Protein AF-A0A2E1ER95-F1 (afdb_monomer)

Secondary structure (DSSP, 8-state):
-EEEEPPPGGG--TTSPPPPSSSS-SEEEE-SSEEEEEEEEETTEEEEEEEEEETTEEEEEEEEEE-GGG-

Sequence (71 aa):
MILSLSCDNDLCDPENFPDSPLNMPHHVDYGDDYVRYTYVCINGYNEVWNYEIVNGCWETYVLTEYNYLCE

pLDDT: mean 87.99, std 12.89, range [52.06, 98.0]

Mean predicted aligned error: 5.36 Å

Foldseek 3Di:
DKDKDDDDPVQLALVDDDDDPDPDFPDWDDDSFKIWGWHDLPVQKIKIWIWGQDPRGTIIIIDIDGHPVSD

Solvent-accessible surface area (backbone atoms only — not comparable to full-atom values): 4270 Å² total; per-residue (Å²): 102,82,52,78,57,86,76,64,83,83,37,56,43,75,91,54,81,80,76,76,93,62,84,81,58,74,42,76,49,81,57,98,58,36,42,35,42,31,37,72,52,59,96,40,19,32,37,37,41,38,35,35,60,54,98,64,23,46,41,39,38,40,43,58,44,82,37,88,79,58,114

Structure (mmCIF, N/CA/C/O backbone):
data_AF-A0A2E1ER95-F1
#
_entry.id   AF-A0A2E1ER95-F1
#
loop_
_atom_site.group_PDB
_atom_site.id
_atom_site.type_symbol
_atom_site.label_atom_id
_atom_site.label_alt_id
_atom_site.label_comp_id
_atom_site.label_asym_id
_atom_site.label_entity_id
_atom_site.label_seq_id
_atom_site.pdbx_PDB_ins_code
_atom_site.Cartn_x
_atom_site.Cartn_y
_atom_site.Cartn_z
_atom_site.occupancy
_atom_site.B_iso_or_equiv
_atom_site.auth_seq_id
_atom_site.auth_comp_id
_atom_site.auth_asym_id
_atom_site.auth_atom_id
_atom_site.pdbx_PDB_model_num
ATOM 1 N N . MET A 1 1 ? 12.393 2.644 0.370 1.00 57.91 1 MET A N 1
ATOM 2 C CA . MET A 1 1 ? 12.312 3.650 1.458 1.00 57.91 1 MET A CA 1
ATOM 3 C C . MET A 1 1 ? 10.890 3.592 1.992 1.00 57.91 1 MET A C 1
ATOM 5 O O . MET A 1 1 ? 10.007 3.422 1.168 1.00 57.91 1 MET A O 1
ATOM 9 N N . ILE A 1 2 ? 10.679 3.636 3.309 1.00 63.12 2 ILE A N 1
ATOM 10 C CA . ILE A 1 2 ? 9.339 3.605 3.921 1.00 63.12 2 ILE A CA 1
ATOM 11 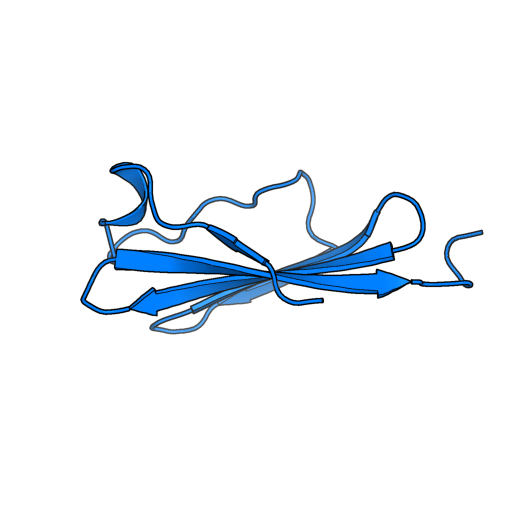C C . ILE A 1 2 ? 9.089 5.002 4.490 1.00 63.12 2 ILE A C 1
ATOM 13 O O . ILE A 1 2 ? 9.901 5.478 5.283 1.00 63.12 2 ILE A O 1
ATOM 17 N N . LEU A 1 3 ? 8.025 5.666 4.043 1.00 61.62 3 LEU A N 1
ATOM 18 C CA . LEU A 1 3 ? 7.595 6.970 4.548 1.00 61.62 3 LEU A CA 1
ATOM 19 C C . LEU A 1 3 ? 6.254 6.783 5.263 1.00 61.62 3 LEU A C 1
ATOM 21 O O . LEU A 1 3 ? 5.315 6.295 4.640 1.00 61.62 3 LEU A O 1
ATOM 25 N N . SER A 1 4 ? 6.182 7.147 6.541 1.00 56.78 4 SER A N 1
ATOM 26 C CA . SER A 1 4 ? 4.966 7.070 7.362 1.00 56.78 4 SER A CA 1
ATOM 27 C C . SER A 1 4 ? 4.363 8.468 7.513 1.00 56.78 4 SER A C 1
ATOM 29 O O . SER A 1 4 ? 5.084 9.396 7.888 1.00 56.78 4 SER A O 1
ATOM 31 N N . LEU A 1 5 ? 3.070 8.630 7.224 1.00 58.97 5 LEU A N 1
ATOM 32 C CA . LEU A 1 5 ? 2.333 9.884 7.432 1.00 58.97 5 LEU A CA 1
ATOM 33 C C . LEU A 1 5 ? 1.291 9.677 8.540 1.00 58.97 5 LEU A C 1
ATOM 35 O O . LEU A 1 5 ? 0.391 8.866 8.362 1.00 58.97 5 LEU A O 1
ATOM 39 N N . SER A 1 6 ? 1.412 10.405 9.658 1.00 52.06 6 SER A N 1
ATOM 40 C CA . SER A 1 6 ? 0.433 10.376 10.760 1.00 52.06 6 SER A CA 1
ATOM 41 C C . SER A 1 6 ? -0.717 11.369 10.524 1.00 52.06 6 SER A C 1
ATOM 43 O O . SER A 1 6 ? -0.467 12.494 10.089 1.00 52.06 6 SER A O 1
ATOM 45 N N . CYS A 1 7 ? -1.934 10.949 10.871 1.00 56.81 7 CYS A N 1
ATOM 46 C CA . CYS A 1 7 ? -3.223 11.308 10.263 1.00 56.81 7 CYS A CA 1
ATOM 47 C C . CYS A 1 7 ? -3.805 12.729 10.447 1.00 56.81 7 CYS A C 1
ATOM 49 O O . CYS A 1 7 ? -3.733 13.329 11.520 1.00 56.81 7 CYS A O 1
ATOM 51 N N . ASP A 1 8 ? -4.513 13.175 9.397 1.00 55.91 8 ASP A N 1
ATOM 52 C CA . ASP A 1 8 ? -5.662 14.101 9.425 1.00 55.91 8 ASP A CA 1
ATOM 53 C C . ASP A 1 8 ? -6.921 13.361 9.945 1.00 55.91 8 ASP A C 1
ATOM 55 O O . ASP A 1 8 ? -7.034 12.145 9.786 1.00 55.91 8 ASP A O 1
ATOM 59 N N . ASN A 1 9 ? -7.883 14.068 10.556 1.00 59.59 9 ASN A N 1
ATOM 60 C CA . ASN A 1 9 ? -9.040 13.477 11.269 1.00 59.59 9 ASN A CA 1
ATOM 61 C C . ASN A 1 9 ? -9.906 12.490 10.450 1.00 59.59 9 ASN A C 1
ATOM 63 O O . ASN A 1 9 ? -10.590 11.659 11.046 1.00 59.59 9 ASN A O 1
ATOM 67 N N . ASP A 1 10 ? -9.882 12.564 9.117 1.00 64.19 10 ASP A N 1
ATOM 68 C CA . ASP A 1 10 ? -10.731 11.756 8.227 1.00 64.19 10 ASP A CA 1
ATOM 69 C C . ASP A 1 10 ? -10.308 10.276 8.146 1.00 64.19 10 ASP A C 1
ATOM 71 O O . ASP A 1 10 ? -11.077 9.435 7.690 1.00 64.19 10 ASP A O 1
ATOM 75 N N . LEU A 1 11 ? -9.108 9.928 8.627 1.00 71.81 11 LEU A N 1
ATOM 76 C CA . LEU A 1 11 ? -8.597 8.551 8.636 1.00 71.81 11 LEU A CA 1
ATOM 77 C C . LEU A 1 11 ? -8.886 7.792 9.943 1.00 71.81 11 LEU A C 1
ATOM 79 O O . LEU A 1 11 ? -8.526 6.627 10.070 1.00 71.81 11 LEU A O 1
ATOM 83 N N . CYS A 1 12 ? -9.566 8.406 10.912 1.00 81.50 12 CYS A N 1
ATOM 84 C CA . CYS A 1 12 ? -9.986 7.743 12.154 1.00 81.50 12 CYS A CA 1
ATOM 85 C C . CYS A 1 12 ? -11.410 7.160 12.091 1.00 81.50 12 CYS A C 1
ATOM 87 O O . CYS A 1 12 ? -12.059 6.988 13.123 1.00 81.50 12 CYS A O 1
ATOM 89 N N . ASP A 1 13 ? -11.891 6.859 10.884 1.00 82.81 13 ASP A N 1
ATOM 90 C CA . ASP A 1 13 ? -13.127 6.120 10.643 1.00 82.81 13 ASP A CA 1
ATOM 91 C C . ASP A 1 13 ? -12.809 4.714 10.095 1.00 82.81 13 ASP A C 1
ATOM 93 O O . ASP A 1 13 ? -12.659 4.535 8.884 1.00 82.81 13 ASP A O 1
ATOM 97 N N . PRO A 1 14 ? -12.673 3.696 10.964 1.00 79.88 14 PRO A N 1
ATOM 98 C CA . PRO A 1 14 ? -12.330 2.342 10.540 1.00 79.88 14 PRO A CA 1
ATOM 99 C C . PRO A 1 14 ? -13.456 1.642 9.762 1.00 79.88 14 PRO A C 1
ATOM 101 O O . PRO A 1 14 ? -13.213 0.585 9.186 1.00 79.88 14 PRO A O 1
ATOM 104 N N . GLU A 1 15 ? -14.679 2.190 9.736 1.00 85.44 15 GLU A N 1
ATOM 105 C CA . GLU A 1 15 ? -15.797 1.590 8.994 1.00 85.44 15 GLU A CA 1
ATOM 106 C C . GLU A 1 15 ? -15.724 1.877 7.488 1.00 85.44 15 GLU A C 1
ATOM 108 O O . GLU A 1 15 ? -16.344 1.165 6.694 1.00 85.44 15 GLU A O 1
ATOM 113 N N . ASN A 1 16 ? -14.950 2.889 7.086 1.00 89.00 16 ASN A N 1
ATOM 114 C CA . ASN A 1 16 ? -14.769 3.278 5.695 1.00 89.00 16 ASN A CA 1
ATOM 115 C C . ASN A 1 16 ? -13.306 3.114 5.275 1.00 89.00 16 ASN A C 1
ATOM 117 O O . ASN A 1 16 ? -12.391 3.606 5.932 1.00 89.00 16 ASN A O 1
ATOM 121 N N . PHE A 1 17 ? -13.081 2.432 4.151 1.00 91.00 17 PHE A N 1
ATOM 122 C CA . PHE A 1 17 ? -11.740 2.325 3.582 1.00 91.00 17 PHE A CA 1
ATOM 123 C C . P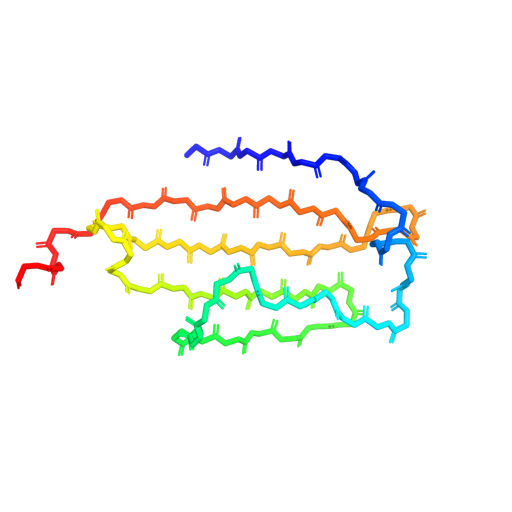HE A 1 17 ? -11.249 3.700 3.103 1.00 91.00 17 PHE A C 1
ATOM 125 O O . PHE A 1 17 ? -12.018 4.413 2.454 1.00 91.00 17 PHE A O 1
ATOM 132 N N . PRO A 1 18 ? -9.973 4.051 3.344 1.00 91.38 18 PRO A N 1
ATOM 133 C CA . PRO A 1 18 ? -9.366 5.254 2.795 1.00 91.38 18 PRO A CA 1
ATOM 134 C C . PRO A 1 18 ? -9.443 5.275 1.274 1.00 91.38 18 PRO A C 1
ATOM 136 O O . PRO A 1 18 ? -9.244 4.246 0.619 1.00 91.38 18 PRO A O 1
ATOM 139 N N . ASP A 1 19 ? -9.673 6.458 0.714 1.00 91.31 19 ASP A N 1
ATOM 140 C CA . ASP A 1 19 ? -9.669 6.654 -0.728 1.00 91.31 19 ASP A CA 1
ATOM 141 C C . ASP A 1 19 ? -8.292 6.385 -1.345 1.00 91.31 19 ASP A C 1
ATOM 143 O O . ASP A 1 19 ? -7.233 6.552 -0.735 1.00 91.31 19 ASP A O 1
ATOM 147 N N . SER A 1 20 ? -8.326 6.005 -2.619 1.00 92.69 20 SER A N 1
ATOM 148 C CA . SER A 1 20 ? -7.143 5.848 -3.456 1.00 92.69 20 SER A CA 1
ATOM 149 C C . SER A 1 20 ? -6.372 7.181 -3.550 1.00 92.69 20 SER A C 1
ATOM 151 O O . SER A 1 20 ? -6.940 8.168 -4.022 1.00 92.69 20 SER A O 1
ATOM 153 N N . PRO A 1 21 ? -5.082 7.240 -3.165 1.00 90.12 21 PRO A N 1
ATOM 154 C CA . PRO A 1 21 ? -4.313 8.492 -3.128 1.00 90.12 21 PRO A CA 1
ATOM 155 C C . PRO A 1 21 ? -4.013 9.072 -4.516 1.00 90.12 21 PRO A C 1
ATOM 157 O O . PRO A 1 21 ? -3.787 10.274 -4.660 1.00 90.12 21 PRO A O 1
ATOM 160 N N . LEU A 1 22 ? -4.009 8.225 -5.548 1.00 90.44 22 LEU A N 1
ATOM 161 C CA . LEU A 1 22 ? -3.885 8.613 -6.948 1.00 90.44 22 LEU A CA 1
ATOM 162 C C . LEU A 1 22 ? -5.056 8.034 -7.748 1.00 90.44 22 LEU A C 1
ATOM 164 O O . LEU A 1 22 ? -5.776 7.135 -7.307 1.00 90.44 22 LEU A O 1
ATOM 168 N N . ASN A 1 23 ? -5.221 8.529 -8.971 1.00 88.56 23 ASN A N 1
ATOM 169 C CA . ASN A 1 23 ? -6.233 8.021 -9.888 1.00 88.56 23 ASN A CA 1
ATOM 170 C C . ASN A 1 23 ? -5.814 6.668 -10.481 1.00 88.56 23 ASN A C 1
ATOM 172 O O . ASN A 1 23 ? -4.665 6.497 -10.880 1.00 88.56 23 ASN A O 1
ATOM 176 N N . MET A 1 24 ? -6.784 5.761 -10.637 1.00 89.62 24 MET A N 1
ATOM 177 C CA . MET A 1 24 ? -6.663 4.509 -11.405 1.00 89.62 24 MET A CA 1
ATOM 178 C C . MET A 1 24 ? -5.527 3.580 -10.931 1.00 89.62 24 MET A C 1
ATOM 180 O O . MET A 1 24 ? -4.562 3.358 -11.666 1.00 89.62 24 MET A O 1
ATOM 184 N N . PRO A 1 25 ? -5.638 2.998 -9.726 1.00 95.50 25 PRO A N 1
ATOM 185 C CA . PRO A 1 25 ? -4.705 1.970 -9.280 1.00 95.50 25 PRO A CA 1
ATOM 186 C C . PRO A 1 25 ? -4.684 0.790 -10.258 1.00 95.50 25 PRO A C 1
ATOM 188 O O . PRO A 1 25 ? -5.719 0.356 -10.765 1.00 95.50 25 PRO A O 1
ATOM 191 N N . HIS A 1 26 ? -3.490 0.248 -10.502 1.00 96.38 26 HIS A N 1
ATOM 192 C CA . HIS A 1 26 ? -3.309 -0.963 -11.302 1.00 96.38 26 HIS A CA 1
ATOM 193 C C . HIS A 1 26 ? -3.958 -2.171 -10.616 1.00 96.38 26 HIS A C 1
ATOM 195 O O . HIS A 1 26 ? -4.545 -3.035 -11.266 1.00 96.38 26 HIS A O 1
ATOM 201 N N . HIS A 1 27 ? -3.838 -2.241 -9.292 1.00 97.69 27 HIS A N 1
ATOM 202 C CA . HIS A 1 27 ? -4.474 -3.266 -8.481 1.00 97.69 27 HIS A CA 1
ATOM 203 C C . HIS A 1 27 ? -4.862 -2.696 -7.120 1.00 97.69 27 HIS A C 1
ATOM 205 O O . HIS A 1 27 ? -4.150 -1.847 -6.580 1.00 97.69 27 HIS A O 1
ATOM 211 N N . VAL A 1 28 ? -5.976 -3.183 -6.577 1.00 97.88 28 VAL A N 1
ATOM 212 C CA . VAL A 1 28 ? -6.429 -2.864 -5.225 1.00 97.88 28 VAL A CA 1
ATOM 213 C C . VAL A 1 28 ? -6.699 -4.161 -4.484 1.00 97.88 28 VAL A C 1
ATOM 215 O O . VAL A 1 28 ? -7.374 -5.042 -5.021 1.00 97.88 28 VAL A O 1
ATOM 218 N N . ASP A 1 29 ? -6.173 -4.253 -3.270 1.00 98.00 29 ASP A N 1
ATOM 219 C CA . ASP A 1 29 ? -6.346 -5.388 -2.370 1.00 98.00 29 ASP A CA 1
ATOM 220 C C . ASP A 1 29 ? -6.966 -4.910 -1.054 1.00 98.00 29 ASP A C 1
ATOM 222 O O . ASP A 1 29 ? -6.411 -4.031 -0.391 1.00 98.00 29 ASP A O 1
ATOM 226 N N . TYR A 1 30 ? -8.126 -5.469 -0.710 1.00 96.31 30 TYR A N 1
ATOM 227 C CA . TYR A 1 30 ? -8.905 -5.117 0.476 1.00 96.31 30 TYR A CA 1
ATOM 228 C C . TYR A 1 30 ? -8.864 -6.275 1.473 1.00 96.31 30 TYR A C 1
ATOM 230 O O . TYR A 1 30 ? -9.222 -7.404 1.133 1.00 96.31 30 TYR A O 1
ATOM 238 N N . GLY A 1 31 ? -8.468 -5.976 2.706 1.00 95.31 31 GLY A N 1
ATOM 239 C CA . GLY A 1 31 ? -8.580 -6.863 3.858 1.00 95.31 31 GLY A CA 1
ATOM 240 C C . GLY A 1 31 ? -9.499 -6.286 4.930 1.00 95.31 31 GLY A C 1
ATOM 241 O O . GLY A 1 31 ? -10.037 -5.193 4.778 1.00 95.31 31 GLY A O 1
ATOM 242 N N . ASP A 1 32 ? -9.660 -7.024 6.027 1.00 92.75 32 ASP A N 1
ATOM 243 C CA . ASP A 1 32 ? -10.502 -6.593 7.151 1.00 92.75 32 ASP A CA 1
ATOM 244 C C . ASP A 1 32 ? -9.931 -5.352 7.863 1.00 92.75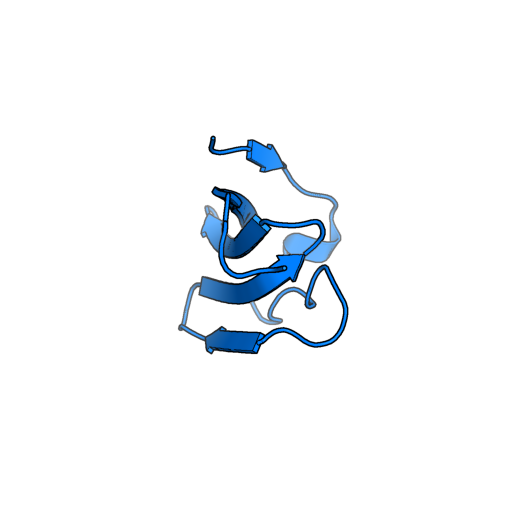 32 ASP A C 1
ATOM 246 O O . ASP A 1 32 ? -10.680 -4.524 8.371 1.00 92.75 32 ASP A O 1
ATOM 250 N N . ASP A 1 33 ? -8.605 -5.221 7.895 1.00 94.38 33 ASP A N 1
ATOM 251 C CA . ASP A 1 33 ? -7.862 -4.183 8.615 1.00 94.38 33 ASP A CA 1
ATOM 252 C C . ASP A 1 33 ? -6.828 -3.458 7.740 1.00 94.38 33 ASP A C 1
ATOM 254 O O . ASP A 1 33 ? -6.020 -2.682 8.253 1.00 94.38 33 ASP A O 1
ATOM 258 N N . TYR A 1 34 ? -6.849 -3.691 6.424 1.00 95.69 34 TYR A N 1
ATOM 259 C CA . TYR A 1 34 ? -5.942 -3.045 5.479 1.00 95.69 34 TYR A CA 1
ATOM 260 C C . TYR A 1 34 ? -6.599 -2.759 4.124 1.00 95.69 34 TYR A C 1
ATOM 262 O O . TYR A 1 34 ? -7.482 -3.482 3.665 1.00 95.69 34 TYR A O 1
ATOM 270 N N . VAL A 1 35 ? -6.085 -1.750 3.422 1.00 97.25 35 VAL A N 1
ATOM 271 C CA . VAL A 1 35 ? -6.260 -1.607 1.971 1.00 97.25 35 VAL A CA 1
ATOM 272 C C . VAL A 1 35 ? -4.926 -1.259 1.326 1.00 97.25 35 VAL A C 1
ATOM 274 O O . VAL A 1 35 ? -4.135 -0.478 1.858 1.00 97.25 35 VAL A O 1
ATOM 277 N N . ARG A 1 36 ? -4.647 -1.871 0.175 1.00 98.00 36 ARG A N 1
ATOM 278 C CA . ARG A 1 36 ? -3.411 -1.660 -0.582 1.00 98.00 36 ARG A CA 1
ATOM 279 C C . ARG A 1 36 ? -3.721 -1.231 -2.003 1.00 98.00 36 ARG A C 1
ATOM 281 O O . ARG A 1 36 ? -4.329 -1.980 -2.764 1.00 98.00 36 ARG A O 1
ATOM 288 N N . TYR A 1 37 ? -3.238 -0.052 -2.375 1.00 98.00 37 TYR A N 1
ATOM 289 C CA . TYR A 1 37 ? -3.332 0.480 -3.731 1.00 98.00 37 TYR A CA 1
ATOM 290 C C . TYR A 1 37 ? -1.980 0.337 -4.425 1.00 98.00 37 TYR A C 1
ATOM 292 O O . TYR A 1 37 ? -0.990 0.943 -4.016 1.00 98.00 37 TYR A O 1
ATOM 300 N N . THR A 1 38 ? -1.933 -0.47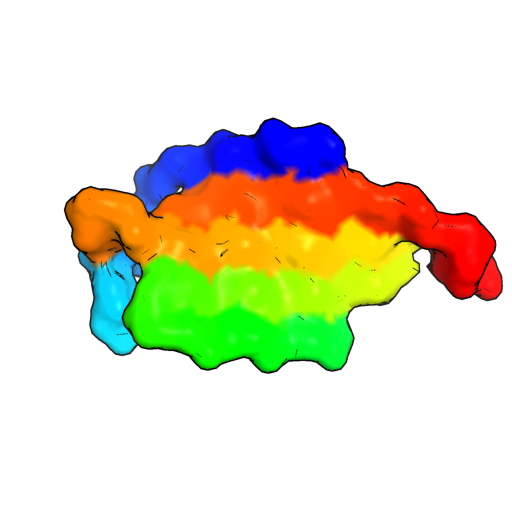8 -5.476 1.00 97.88 38 THR A N 1
ATOM 301 C CA . THR A 1 38 ? -0.730 -0.695 -6.284 1.00 97.88 38 THR A CA 1
ATOM 302 C C . THR A 1 38 ? -0.797 0.144 -7.548 1.00 97.88 38 THR A C 1
ATOM 304 O O . THR A 1 38 ? -1.755 0.045 -8.316 1.00 97.88 38 THR A O 1
ATOM 307 N N . TYR A 1 39 ? 0.259 0.901 -7.808 1.00 97.31 39 TYR A N 1
ATOM 308 C CA . TYR A 1 39 ? 0.453 1.680 -9.019 1.00 97.31 39 TYR A CA 1
ATOM 309 C C . TYR A 1 39 ? 1.736 1.246 -9.710 1.00 97.31 39 TYR A C 1
ATOM 311 O O . TYR A 1 39 ? 2.758 0.992 -9.073 1.00 97.31 39 TYR A O 1
ATOM 319 N N . VAL A 1 40 ? 1.674 1.166 -11.033 1.00 96.62 40 VAL A N 1
ATOM 320 C CA . VAL A 1 40 ? 2.788 0.733 -11.874 1.00 96.62 40 VAL A CA 1
ATOM 321 C C . VAL A 1 40 ? 3.180 1.897 -12.768 1.00 96.62 40 VAL A C 1
ATOM 323 O O . VAL A 1 40 ? 2.317 2.540 -13.361 1.00 96.62 40 VAL A O 1
ATOM 326 N N . CYS A 1 41 ? 4.481 2.155 -12.867 1.00 95.38 41 CYS A N 1
ATOM 327 C CA . CYS A 1 41 ? 5.047 3.191 -13.730 1.00 95.38 41 CYS A CA 1
ATOM 328 C C . CYS A 1 41 ? 4.563 4.622 -13.466 1.00 95.38 41 CYS A C 1
ATOM 330 O O . CYS A 1 41 ? 4.444 5.435 -14.383 1.00 95.38 41 CYS A O 1
ATOM 332 N N . ILE A 1 42 ? 4.384 4.971 -12.194 1.00 93.62 42 ILE A N 1
ATOM 333 C CA . ILE A 1 42 ? 4.227 6.359 -11.764 1.00 93.62 42 ILE A CA 1
ATOM 334 C C . ILE A 1 42 ? 5.610 7.007 -11.750 1.00 93.62 42 ILE A C 1
ATOM 336 O O . ILE A 1 42 ? 6.460 6.671 -10.931 1.00 93.62 42 ILE A O 1
ATOM 340 N N . ASN A 1 43 ? 5.863 7.912 -12.698 1.00 92.38 43 ASN A N 1
ATOM 341 C CA . ASN A 1 43 ? 7.144 8.618 -12.837 1.00 92.38 43 ASN A CA 1
ATOM 342 C C . ASN A 1 43 ? 8.379 7.686 -12.898 1.00 92.38 43 ASN A C 1
ATOM 344 O O . ASN A 1 43 ? 9.452 8.045 -12.417 1.00 92.38 43 ASN A O 1
ATOM 348 N N . GLY A 1 44 ? 8.231 6.486 -13.475 1.00 95.00 44 GLY A N 1
ATOM 349 C CA . GLY A 1 44 ? 9.297 5.474 -13.556 1.00 95.00 44 GLY A CA 1
ATOM 350 C C . GLY A 1 44 ? 9.412 4.553 -12.335 1.00 95.00 44 GLY A C 1
ATOM 351 O O . GLY A 1 44 ? 10.370 3.788 -12.233 1.00 95.00 44 GLY A O 1
ATOM 352 N N . TYR A 1 45 ? 8.454 4.606 -11.410 1.00 96.00 45 TYR A N 1
ATOM 353 C CA . TYR A 1 45 ? 8.428 3.787 -10.202 1.00 96.00 45 TYR A CA 1
ATOM 354 C C . TYR A 1 45 ? 7.143 2.969 -10.105 1.00 96.00 45 TYR A C 1
ATOM 356 O O . TYR A 1 45 ? 6.087 3.352 -10.610 1.00 96.00 45 TYR A O 1
ATOM 364 N N . ASN A 1 46 ? 7.238 1.841 -9.414 1.00 96.44 46 ASN A N 1
ATOM 365 C CA . ASN A 1 46 ? 6.088 1.163 -8.847 1.00 96.44 46 ASN A CA 1
ATOM 366 C C . ASN A 1 46 ? 5.888 1.690 -7.425 1.00 96.44 46 ASN A C 1
ATOM 368 O O . ASN A 1 46 ? 6.842 1.766 -6.646 1.00 96.44 46 ASN A O 1
ATOM 372 N N . GLU A 1 47 ? 4.653 2.044 -7.093 1.00 96.81 47 GLU A N 1
ATOM 373 C CA . GLU A 1 47 ? 4.269 2.515 -5.765 1.00 96.81 47 GLU A CA 1
ATOM 374 C C . GLU A 1 47 ? 3.188 1.608 -5.186 1.00 96.81 47 GLU A C 1
ATOM 376 O O . GLU A 1 47 ? 2.204 1.295 -5.853 1.00 96.81 47 GLU A O 1
ATOM 381 N N . VAL A 1 48 ? 3.348 1.208 -3.929 1.00 97.69 48 VAL A N 1
ATOM 382 C CA . VAL A 1 48 ? 2.315 0.519 -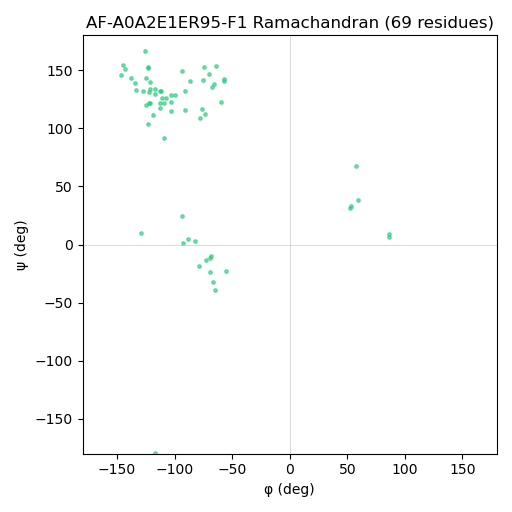3.156 1.00 97.69 48 VAL A CA 1
ATOM 383 C C . VAL A 1 48 ? 1.985 1.386 -1.955 1.00 97.69 48 VAL A C 1
ATOM 385 O O . VAL A 1 48 ? 2.814 1.557 -1.059 1.00 97.69 48 VAL A O 1
ATOM 388 N N . TRP A 1 49 ? 0.777 1.933 -1.952 1.00 96.69 49 TRP A N 1
ATOM 389 C CA . TRP A 1 49 ? 0.223 2.682 -0.834 1.00 96.69 49 TRP A CA 1
ATOM 390 C C . TRP A 1 49 ? -0.522 1.710 0.070 1.00 96.69 49 TRP A C 1
ATOM 392 O O . TRP A 1 49 ? -1.490 1.084 -0.361 1.00 96.69 49 TRP A O 1
ATOM 402 N N . ASN A 1 50 ? -0.030 1.551 1.294 1.00 96.62 50 ASN A N 1
ATOM 403 C CA . ASN A 1 50 ? -0.573 0.634 2.283 1.00 96.62 50 ASN A CA 1
ATOM 404 C C . ASN A 1 50 ? -1.268 1.454 3.356 1.00 96.62 50 ASN A C 1
ATOM 406 O O . ASN A 1 50 ? -0.634 2.322 3.951 1.00 96.62 50 ASN A O 1
ATOM 410 N N . TYR A 1 51 ? -2.529 1.137 3.605 1.00 95.12 51 TYR A N 1
ATOM 411 C CA . TYR A 1 51 ? -3.293 1.638 4.73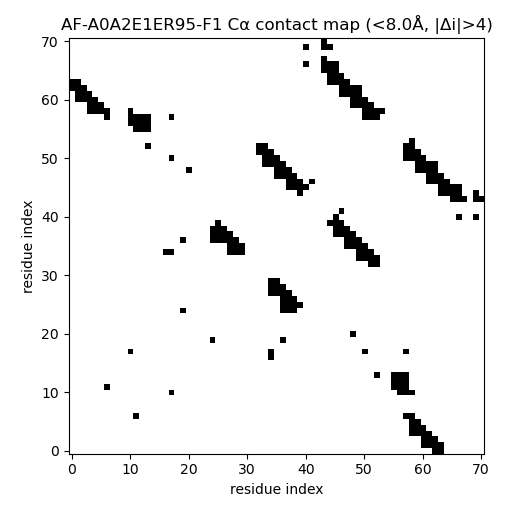2 1.00 95.12 51 TYR A CA 1
ATOM 412 C C . TYR A 1 51 ? -3.583 0.466 5.659 1.00 95.12 51 TYR A C 1
ATOM 414 O O . TYR A 1 51 ? -4.027 -0.579 5.185 1.00 95.12 51 TYR A O 1
ATOM 422 N N . GLU A 1 52 ? -3.339 0.632 6.951 1.00 94.94 52 GLU A N 1
ATOM 423 C CA . GLU A 1 52 ? -3.586 -0.383 7.977 1.00 94.94 52 GLU A CA 1
ATOM 424 C C . GLU A 1 52 ? -4.206 0.252 9.223 1.00 94.94 52 GLU A C 1
ATOM 426 O O . GLU A 1 52 ? -3.862 1.375 9.589 1.00 94.94 52 GLU A O 1
ATOM 431 N N . ILE A 1 53 ? -5.128 -0.446 9.886 1.00 92.75 53 ILE A N 1
ATOM 432 C CA . ILE A 1 53 ? -5.730 0.060 11.122 1.00 92.75 53 ILE A CA 1
ATOM 433 C C . ILE A 1 53 ? -4.738 -0.110 12.276 1.00 92.75 53 ILE A C 1
ATOM 435 O O . ILE A 1 53 ? -4.435 -1.220 12.713 1.00 92.75 53 ILE A O 1
ATOM 439 N N . VAL A 1 54 ? -4.302 1.007 12.853 1.00 91.62 54 VAL A N 1
ATOM 440 C CA . VAL A 1 54 ? -3.470 1.058 14.054 1.00 91.62 54 VAL A CA 1
ATOM 441 C C . VAL A 1 54 ? -4.200 1.866 15.118 1.00 91.62 54 VAL A C 1
ATOM 443 O O . VAL A 1 54 ? -4.546 3.027 14.928 1.00 91.62 54 VAL A O 1
ATOM 446 N N . ASN A 1 55 ? -4.451 1.244 16.273 1.00 88.88 55 ASN A N 1
ATOM 447 C CA . ASN A 1 55 ? -5.168 1.863 17.398 1.00 88.88 55 ASN A CA 1
ATOM 448 C C . ASN A 1 55 ? -6.531 2.486 17.022 1.00 88.88 55 ASN A C 1
ATOM 450 O O . ASN A 1 55 ? -6.962 3.449 17.652 1.00 88.88 55 ASN A O 1
ATOM 454 N N . GLY A 1 56 ? -7.219 1.919 16.027 1.00 87.00 56 GLY A N 1
ATOM 455 C CA . GLY A 1 56 ? -8.543 2.375 15.596 1.00 87.00 56 GLY A CA 1
ATOM 456 C C . GLY A 1 56 ? -8.544 3.507 14.565 1.00 87.00 56 GLY A C 1
ATOM 457 O O . GLY A 1 56 ? -9.623 3.988 14.242 1.00 87.00 56 GLY A O 1
ATOM 458 N N . CYS A 1 57 ? -7.384 3.905 14.033 1.00 89.88 57 CYS A N 1
ATOM 459 C CA . CYS A 1 57 ? -7.280 4.808 12.885 1.00 89.88 57 CYS A CA 1
ATOM 460 C C . CYS A 1 57 ? -6.476 4.149 11.758 1.00 89.88 57 CYS A C 1
ATOM 462 O O . CYS A 1 57 ? -5.608 3.318 12.016 1.00 89.88 57 CYS A O 1
ATOM 464 N N . TRP A 1 58 ? -6.753 4.523 10.515 1.00 91.69 58 TRP A N 1
ATOM 465 C CA . TRP A 1 58 ? -5.981 4.119 9.348 1.00 91.69 58 TRP A CA 1
ATOM 466 C C . TRP A 1 58 ? -4.648 4.858 9.310 1.00 91.69 58 TRP A C 1
ATOM 468 O O . TRP A 1 58 ? -4.609 6.052 9.049 1.00 91.69 58 TRP A O 1
ATOM 478 N N . GLU A 1 59 ? -3.548 4.148 9.504 1.00 92.19 59 GLU A N 1
ATOM 479 C CA . GLU A 1 59 ? -2.203 4.661 9.264 1.00 92.19 59 GLU A CA 1
ATOM 480 C C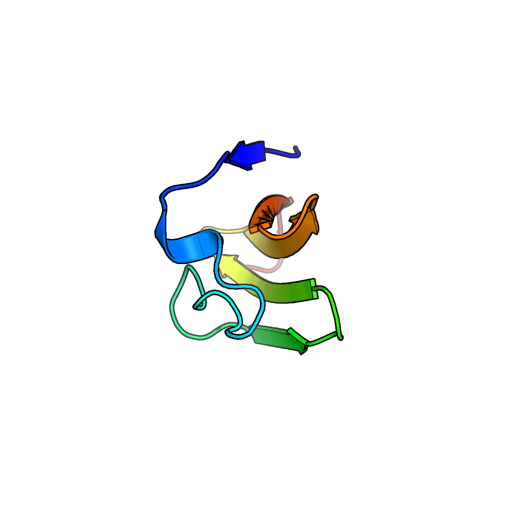 . GLU A 1 59 ? -1.753 4.293 7.851 1.00 92.19 59 GLU A C 1
ATOM 482 O O . GLU A 1 59 ? -2.142 3.254 7.319 1.00 92.19 59 GLU A O 1
ATOM 487 N N . THR A 1 60 ? -0.916 5.135 7.238 1.00 92.31 60 THR A N 1
ATOM 488 C CA . THR A 1 60 ? -0.447 4.920 5.863 1.00 92.31 60 THR A CA 1
ATOM 489 C C . THR A 1 60 ? 1.069 4.902 5.746 1.00 92.31 60 THR A C 1
ATOM 491 O O . THR A 1 60 ? 1.787 5.705 6.355 1.00 92.31 60 THR A O 1
ATOM 494 N N . TYR A 1 61 ? 1.565 4.031 4.870 1.00 93.69 61 TYR A N 1
ATOM 495 C CA . TYR A 1 61 ? 2.939 4.070 4.389 1.00 93.69 61 TYR A CA 1
ATOM 496 C C . TYR A 1 61 ? 3.050 3.680 2.916 1.00 93.69 61 TYR A C 1
ATOM 498 O O . TYR A 1 61 ? 2.280 2.877 2.385 1.00 93.69 61 TYR A O 1
ATOM 506 N N . VAL A 1 62 ? 4.063 4.234 2.251 1.00 95.62 62 VAL A N 1
ATOM 507 C CA . VAL A 1 62 ? 4.306 3.996 0.823 1.00 95.62 62 VAL A CA 1
ATOM 508 C C . VAL A 1 62 ? 5.582 3.189 0.628 1.00 95.62 62 VAL A C 1
ATOM 510 O O . VAL A 1 62 ? 6.631 3.508 1.197 1.00 95.62 62 VAL A O 1
ATOM 513 N N . LEU A 1 63 ? 5.488 2.143 -0.192 1.00 96.06 63 LEU A N 1
ATOM 514 C CA . LEU A 1 63 ? 6.627 1.408 -0.723 1.00 96.06 63 LEU A CA 1
ATOM 515 C C . LEU A 1 63 ? 6.849 1.836 -2.169 1.00 96.06 63 LEU A C 1
ATOM 517 O O . LEU A 1 63 ? 5.956 1.702 -2.999 1.00 96.06 63 LEU A O 1
ATOM 521 N N . THR A 1 64 ? 8.049 2.320 -2.465 1.00 95.94 64 THR A N 1
ATOM 522 C CA . THR A 1 64 ? 8.418 2.790 -3.803 1.00 95.94 64 THR A CA 1
ATOM 523 C C . THR A 1 64 ? 9.628 2.016 -4.305 1.00 95.94 64 THR A C 1
ATOM 525 O O . THR A 1 64 ? 10.638 1.912 -3.599 1.00 95.94 64 THR A O 1
ATOM 528 N N . GLU A 1 65 ? 9.544 1.513 -5.533 1.00 96.69 65 GLU A N 1
ATOM 529 C CA . GLU A 1 65 ? 10.614 0.785 -6.214 1.00 96.69 65 GLU A CA 1
ATOM 530 C C . GLU A 1 65 ? 10.781 1.298 -7.646 1.00 96.69 65 GLU A C 1
ATOM 532 O O . GLU A 1 65 ? 9.801 1.484 -8.363 1.00 96.69 65 GLU A O 1
ATOM 537 N N . TYR A 1 66 ? 12.021 1.554 -8.069 1.00 95.50 66 TYR A N 1
ATOM 538 C CA . TYR A 1 66 ? 12.292 1.972 -9.445 1.00 95.50 66 TYR A CA 1
ATOM 539 C C . TYR A 1 66 ? 11.996 0.830 -10.414 1.00 95.50 66 TYR A C 1
ATOM 541 O O . TYR A 1 66 ? 12.415 -0.305 -10.190 1.00 95.50 66 TYR A O 1
ATOM 549 N N . ASN A 1 67 ? 11.322 1.140 -11.516 1.00 94.94 67 ASN A N 1
ATOM 550 C CA . ASN A 1 67 ? 10.972 0.167 -12.531 1.00 94.94 67 ASN A CA 1
ATOM 551 C C . ASN A 1 67 ? 11.532 0.606 -13.891 1.00 94.94 67 ASN A C 1
ATOM 553 O O . ASN A 1 67 ? 10.998 1.483 -14.564 1.00 94.94 67 ASN A O 1
ATOM 557 N N . TYR A 1 68 ? 12.617 -0.051 -14.304 1.00 94.25 68 TYR A N 1
ATOM 558 C CA . TYR A 1 68 ? 13.293 0.197 -15.582 1.00 94.25 68 TYR A CA 1
ATOM 559 C C . TYR A 1 68 ? 12.467 -0.228 -16.808 1.00 94.25 68 TYR A C 1
ATOM 561 O O . TY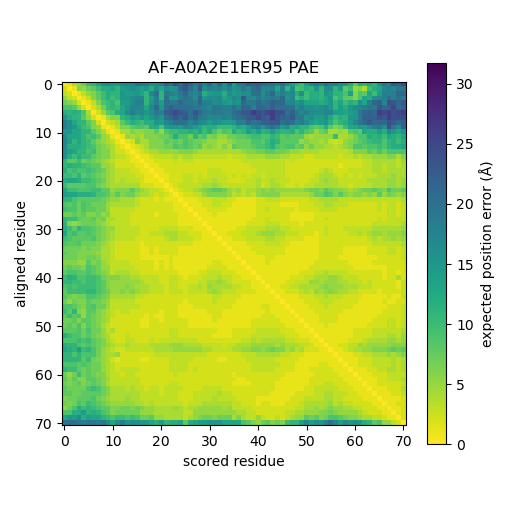R A 1 68 ? 12.851 0.078 -17.930 1.00 94.25 68 TYR A O 1
ATOM 569 N N . LEU A 1 69 ? 11.356 -0.948 -16.613 1.00 95.06 69 LEU A N 1
ATOM 570 C CA . LEU A 1 69 ? 10.442 -1.370 -17.680 1.00 95.06 69 LEU A CA 1
ATOM 571 C C . LEU A 1 69 ? 9.350 -0.330 -17.975 1.00 95.06 69 LEU A C 1
ATOM 573 O O . LEU A 1 69 ? 8.442 -0.611 -18.750 1.00 95.06 69 LEU A O 1
ATOM 577 N N . CYS A 1 70 ? 9.398 0.836 -17.331 1.00 91.62 70 CYS A N 1
ATOM 578 C CA . CYS A 1 70 ? 8.434 1.915 -17.537 1.00 91.62 70 CYS A CA 1
ATOM 579 C C . CYS A 1 70 ? 8.726 2.804 -18.752 1.00 91.62 70 CYS A C 1
ATOM 581 O O . CYS A 1 70 ? 8.007 3.785 -18.950 1.00 91.62 70 CYS A O 1
ATOM 583 N N . GLU A 1 71 ? 9.773 2.486 -19.519 1.00 77.25 71 GLU A N 1
ATOM 584 C CA . GLU A 1 71 ? 10.113 3.135 -20.793 1.00 77.25 71 GLU A CA 1
ATOM 585 C C . GLU A 1 71 ? 9.355 2.541 -21.988 1.00 77.25 71 GLU A C 1
ATOM 587 O O . GLU A 1 71 ? 9.212 1.298 -22.058 1.00 77.25 71 GLU A O 1
#

Radius of gyration: 12.76 Å; Cα contacts (8 Å, |Δi|>4): 130; chains: 1; bounding box: 29×21×38 Å

Nearest PDB structures (foldseek):
  4ayn-assembly1_B  TM=5.046E-01  e=2.341E+00  Neisseria meningitidis MC58
  8bk2-assembly2_B  TM=5.600E-01  e=3.528E+00  Neisseria meningitidis serogroup B
  8bk2-assembly1_A  TM=4.881E-01  e=3.528E+00  Neisseria meningitidis serogroup B
  4ayi-assembly1_D  TM=5.095E-01  e=3.967E+00  Neisseria meningitidis MC58
  4o3y-asse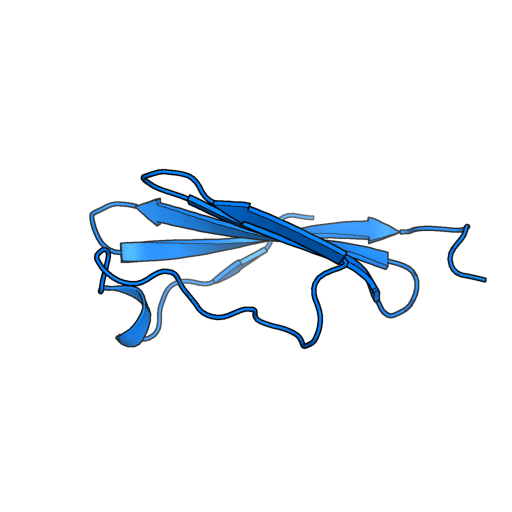mbly1_A  TM=4.216E-01  e=5.640E+00  Actinobacillus pleuropneumoniae